Protein AF-J6EU87-F1 (afdb_monomer_lite)

Organism: Trichosporon asahii var. asahii (strain ATCC 90039 / CBS 2479 / JCM 2466 / KCTC 7840 / NBRC 103889/ NCYC 2677 / UAMH 7654) (NCBI:txid1186058)

Radius of gyration: 27.36 Å; chains: 1; bounding box: 52×47×80 Å

Structure (mmCIF, N/CA/C/O backbone):
data_AF-J6EU87-F1
#
_entry.id   AF-J6EU87-F1
#
loop_
_atom_site.group_PDB
_atom_site.id
_atom_site.type_symbol
_atom_site.label_atom_id
_atom_site.label_alt_id
_atom_site.label_comp_id
_atom_site.label_asym_id
_atom_site.label_entity_id
_atom_site.label_seq_id
_atom_site.pdbx_PDB_ins_code
_atom_site.Cartn_x
_atom_site.Cartn_y
_atom_site.Cartn_z
_atom_site.occupancy
_atom_site.B_iso_or_equiv
_atom_site.auth_seq_id
_atom_site.auth_comp_id
_atom_site.auth_asym_id
_atom_site.auth_atom_id
_atom_site.pdbx_PDB_model_num
ATOM 1 N N . MET A 1 1 ? -17.684 4.290 38.049 1.00 44.78 1 MET A N 1
ATOM 2 C CA . MET A 1 1 ? -17.520 5.646 37.471 1.00 44.78 1 MET A CA 1
ATOM 3 C C . MET A 1 1 ? -18.893 6.301 37.295 1.00 44.78 1 MET A C 1
ATOM 5 O O . MET A 1 1 ? -19.308 6.611 36.189 1.00 44.78 1 MET A O 1
ATOM 9 N N . SER A 1 2 ? -19.643 6.481 38.384 1.00 45.78 2 SER A N 1
ATOM 10 C CA . SER A 1 2 ? -21.055 6.889 38.341 1.00 45.78 2 SER A CA 1
ATOM 11 C C . SER A 1 2 ? -21.207 8.359 38.738 1.00 45.78 2 SER A C 1
ATOM 13 O O . SER A 1 2 ? -21.355 8.646 39.923 1.00 45.78 2 SER A O 1
ATOM 15 N N . ASN A 1 3 ? -21.067 9.266 37.759 1.00 56.81 3 ASN A N 1
ATOM 16 C CA . ASN A 1 3 ? -21.670 10.619 37.727 1.00 56.81 3 ASN A CA 1
ATOM 17 C C . ASN A 1 3 ? -21.291 11.439 36.470 1.00 56.81 3 ASN A C 1
ATOM 19 O O . ASN A 1 3 ? -21.337 12.668 36.486 1.00 56.81 3 ASN A O 1
ATOM 23 N N . LEU A 1 4 ? -20.908 10.801 35.359 1.00 62.00 4 LEU A N 1
ATOM 24 C CA . LEU A 1 4 ? -20.838 11.521 34.084 1.00 62.00 4 LEU A CA 1
ATOM 25 C C . LEU A 1 4 ? -22.272 11.715 33.574 1.00 62.00 4 LEU A C 1
ATOM 27 O O . LEU A 1 4 ? -23.031 10.750 33.524 1.00 62.00 4 LEU A O 1
ATOM 31 N N . SER A 1 5 ? -22.657 12.954 33.241 1.00 67.56 5 SER A N 1
ATOM 32 C CA . SER A 1 5 ? -23.979 13.229 32.667 1.00 67.56 5 SER A CA 1
ATOM 33 C C . SER A 1 5 ? -24.154 12.469 31.349 1.00 67.56 5 SER A C 1
ATOM 35 O O . SER A 1 5 ? -23.204 12.347 30.571 1.00 67.56 5 SER A O 1
ATOM 37 N N . ASP A 1 6 ? -25.365 11.978 31.087 1.00 77.38 6 ASP A N 1
ATOM 38 C CA . ASP A 1 6 ? -25.687 11.138 29.922 1.00 77.38 6 ASP A CA 1
ATOM 39 C C . ASP A 1 6 ? -25.305 11.809 28.579 1.00 77.38 6 ASP A C 1
ATOM 41 O O . ASP A 1 6 ? -24.762 11.180 27.668 1.00 77.38 6 ASP A O 1
ATOM 45 N N . ASP A 1 7 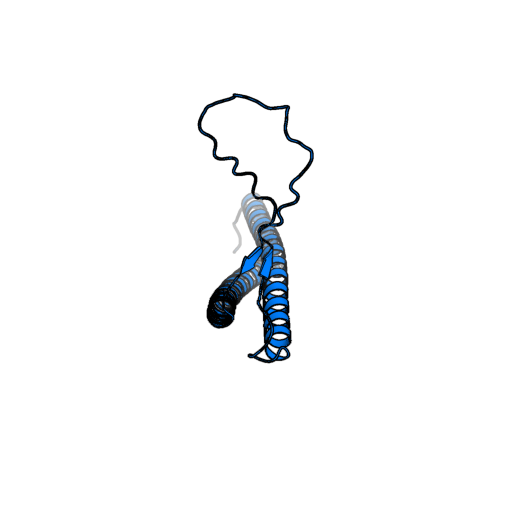? -25.434 13.140 28.501 1.00 79.31 7 ASP A N 1
ATOM 46 C CA . ASP A 1 7 ? -24.970 13.958 27.371 1.00 79.31 7 ASP A CA 1
ATOM 47 C C . ASP A 1 7 ? -23.453 13.900 27.135 1.00 79.31 7 ASP A C 1
ATOM 49 O O . ASP A 1 7 ? -22.988 13.959 25.992 1.00 79.31 7 ASP A O 1
ATOM 53 N N . THR A 1 8 ? -22.657 13.797 28.201 1.00 83.56 8 THR A N 1
ATOM 54 C CA . THR A 1 8 ? -21.194 13.693 28.106 1.00 83.56 8 THR A CA 1
ATOM 55 C C . THR A 1 8 ? -20.796 12.322 27.569 1.00 83.56 8 THR A C 1
ATOM 57 O O . THR A 1 8 ? -19.951 12.234 26.677 1.00 83.56 8 THR A O 1
ATOM 60 N N . LEU A 1 9 ? -21.458 11.258 28.032 1.00 81.62 9 LEU A N 1
ATOM 61 C CA . LEU A 1 9 ? -21.224 9.897 27.550 1.00 81.62 9 LEU A CA 1
ATOM 62 C C . LEU A 1 9 ? -21.549 9.767 26.057 1.00 81.62 9 LEU A C 1
ATOM 64 O O . LEU A 1 9 ? -20.757 9.225 25.284 1.00 81.62 9 LEU A O 1
ATOM 68 N N . ARG A 1 10 ? -22.677 10.339 25.622 1.00 83.19 10 ARG A N 1
ATOM 69 C CA . ARG A 1 10 ? -23.094 10.324 24.216 1.00 83.19 10 ARG A CA 1
ATOM 70 C C . ARG A 1 10 ? -22.094 11.031 23.298 1.00 83.19 10 ARG A C 1
ATOM 72 O O . ARG A 1 10 ? -21.807 10.533 22.208 1.00 83.19 10 ARG A O 1
ATOM 79 N N . LYS A 1 11 ? -21.533 12.161 23.742 1.00 87.94 11 LYS A N 1
ATOM 80 C CA . LYS A 1 11 ? -20.482 12.887 23.008 1.00 87.94 11 LYS A CA 1
ATOM 81 C C . LYS A 1 11 ? -19.192 12.074 22.909 1.00 87.94 11 LYS A C 1
ATOM 83 O O . LYS A 1 11 ? -18.618 12.008 21.826 1.00 87.94 11 LYS A O 1
ATOM 88 N N . ILE A 1 12 ? -18.775 11.417 23.992 1.00 89.19 12 ILE A N 1
ATOM 89 C CA . ILE A 1 12 ? -17.585 10.552 24.003 1.00 89.19 12 ILE A CA 1
ATOM 90 C C . ILE A 1 12 ? -17.772 9.370 23.042 1.00 89.19 12 ILE A C 1
ATOM 92 O O . ILE A 1 12 ? -16.914 9.121 22.199 1.00 89.19 12 ILE A O 1
ATOM 96 N N . LEU A 1 13 ? -18.921 8.691 23.086 1.00 86.44 13 LEU A N 1
ATOM 97 C CA . LEU A 1 13 ? -19.224 7.586 22.171 1.00 86.44 13 LEU A CA 1
ATOM 98 C C . LEU A 1 13 ? -19.214 8.029 20.703 1.00 86.44 13 LEU A C 1
ATOM 100 O O . LEU A 1 13 ? -18.626 7.355 19.858 1.00 86.44 13 LEU A O 1
ATOM 104 N N . GLN A 1 14 ? -19.804 9.186 20.387 1.00 90.56 14 GLN A N 1
ATOM 105 C CA . GLN A 1 14 ? -19.755 9.740 19.030 1.00 90.56 14 GLN A CA 1
ATOM 106 C C . GLN A 1 14 ? -18.330 10.080 18.582 1.00 90.56 14 GLN A C 1
ATOM 108 O O . GLN A 1 14 ? -17.984 9.859 17.418 1.00 90.56 14 GLN A O 1
ATOM 113 N N . GLN A 1 15 ? -17.496 10.598 19.484 1.00 89.62 15 GLN A N 1
ATOM 114 C CA . GLN A 1 15 ? -16.093 10.886 19.195 1.00 89.62 15 GLN A CA 1
ATOM 115 C C . GLN A 1 15 ? -15.309 9.602 18.904 1.00 89.62 15 GLN A C 1
ATOM 117 O O . GLN A 1 15 ? -14.633 9.535 17.876 1.00 89.62 15 GLN A O 1
ATOM 122 N N . ILE A 1 16 ? -15.468 8.561 19.727 1.00 91.69 16 ILE A N 1
ATOM 123 C CA . ILE A 1 16 ? -14.792 7.270 19.532 1.00 91.69 16 ILE A CA 1
ATOM 124 C C . ILE A 1 16 ? -15.269 6.597 18.236 1.00 91.69 16 ILE A C 1
ATOM 126 O O . ILE A 1 16 ? -14.454 6.133 17.440 1.00 91.69 16 ILE A O 1
ATOM 130 N N . GLN A 1 17 ? -16.576 6.617 17.956 1.00 89.12 17 GLN A N 1
ATOM 131 C CA . GLN A 1 17 ? -17.141 6.111 16.700 1.00 89.12 17 GLN A CA 1
ATOM 132 C C . GLN A 1 17 ? -16.534 6.830 15.485 1.00 89.12 17 GLN A C 1
ATOM 134 O O . GLN A 1 17 ? -16.150 6.197 14.500 1.00 89.12 17 GLN A O 1
ATOM 139 N N . THR A 1 18 ? -16.426 8.159 15.553 1.00 92.56 18 THR A N 1
ATOM 140 C CA . THR A 1 18 ? -15.845 8.973 14.477 1.00 92.56 18 THR A CA 1
ATOM 141 C C . THR A 1 18 ? -14.364 8.648 14.283 1.00 92.56 18 THR A C 1
ATOM 143 O O . THR A 1 18 ? -13.911 8.497 13.147 1.00 92.56 18 THR A O 1
ATOM 146 N N . GLN A 1 19 ? -13.615 8.477 15.374 1.00 91.50 19 GLN A N 1
ATOM 147 C CA . GLN A 1 19 ? -12.211 8.075 15.341 1.00 91.50 19 GLN A CA 1
ATOM 148 C C . GLN A 1 19 ? -12.029 6.685 14.714 1.00 91.50 19 GLN A C 1
ATOM 150 O O . GLN A 1 19 ? -11.183 6.528 13.833 1.00 91.50 19 GLN A O 1
ATOM 155 N N . ALA A 1 20 ? -12.864 5.709 15.082 1.00 92.62 20 ALA A N 1
ATOM 156 C CA . ALA A 1 20 ? -12.836 4.362 14.513 1.00 92.62 20 ALA A CA 1
ATOM 157 C C . ALA A 1 20 ? -13.131 4.368 13.001 1.00 92.62 20 ALA A C 1
ATOM 159 O O . ALA A 1 20 ? -12.403 3.757 12.217 1.00 92.62 20 ALA A O 1
ATOM 160 N N . ILE A 1 21 ? -14.153 5.113 12.562 1.00 92.88 21 ILE A N 1
ATOM 161 C CA . ILE A 1 21 ? -14.506 5.236 11.137 1.00 92.88 21 ILE A CA 1
ATOM 162 C C . ILE A 1 21 ? -13.378 5.912 10.347 1.00 92.88 21 ILE A C 1
ATOM 164 O O . ILE A 1 21 ? -13.044 5.475 9.242 1.00 92.88 21 ILE A O 1
ATOM 168 N N . ASN A 1 22 ? -12.778 6.967 10.897 1.00 92.38 22 ASN A N 1
ATOM 169 C CA . ASN A 1 22 ? -11.686 7.680 10.241 1.00 92.38 22 ASN A CA 1
ATOM 170 C C . ASN A 1 22 ? -10.429 6.808 10.117 1.00 92.38 22 ASN A C 1
ATOM 172 O O . ASN A 1 22 ? -9.848 6.754 9.032 1.00 92.38 22 ASN A O 1
ATOM 176 N N . GLY A 1 23 ? -10.057 6.077 11.172 1.00 92.44 23 GLY A N 1
ATOM 177 C CA . GLY A 1 23 ? -8.950 5.117 11.136 1.00 92.44 23 GLY A CA 1
ATOM 178 C C . GLY A 1 23 ? -9.177 4.014 10.098 1.00 92.44 23 GLY A C 1
ATOM 179 O O . GLY A 1 23 ? -8.287 3.724 9.297 1.00 92.44 23 GLY A O 1
ATOM 180 N N . GLN A 1 24 ? -10.401 3.482 10.013 1.00 92.38 24 GLN A N 1
ATOM 181 C CA . GLN A 1 24 ? -10.754 2.450 9.035 1.00 92.38 24 GLN A CA 1
ATOM 182 C C . GLN A 1 24 ? -10.639 2.953 7.588 1.00 92.38 24 GLN A C 1
ATOM 184 O O . GLN A 1 24 ? -10.091 2.264 6.724 1.00 92.38 24 GLN A O 1
ATOM 189 N N . ARG A 1 25 ? -11.119 4.174 7.312 1.00 93.62 25 ARG A N 1
ATOM 190 C CA . ARG A 1 25 ? -10.999 4.810 5.988 1.00 93.62 25 ARG A CA 1
ATOM 191 C C . ARG A 1 25 ? -9.538 5.043 5.607 1.00 93.62 25 ARG A C 1
ATOM 193 O O . ARG A 1 25 ? -9.151 4.759 4.475 1.00 93.62 25 ARG A O 1
ATOM 200 N N . GLN A 1 26 ? -8.724 5.530 6.543 1.00 92.31 26 GLN A N 1
ATOM 201 C CA . GLN A 1 26 ? -7.302 5.794 6.304 1.00 92.31 26 GLN A CA 1
ATOM 202 C C . GLN A 1 26 ? -6.511 4.493 6.089 1.00 92.31 26 GLN A C 1
ATOM 204 O O . GLN A 1 26 ? -5.711 4.425 5.156 1.00 92.31 26 GLN A O 1
ATOM 209 N N . SER A 1 27 ? -6.803 3.427 6.845 1.00 93.25 27 SER A N 1
ATOM 210 C CA . SER A 1 27 ? -6.212 2.097 6.622 1.00 93.25 27 SER A CA 1
ATOM 211 C C . SER A 1 27 ? -6.561 1.545 5.233 1.00 93.25 27 SER A C 1
ATOM 213 O O . SER A 1 27 ? -5.678 1.060 4.526 1.00 93.25 27 SER A O 1
ATOM 215 N N . ALA A 1 28 ? -7.810 1.694 4.774 1.00 93.31 28 ALA A N 1
ATOM 216 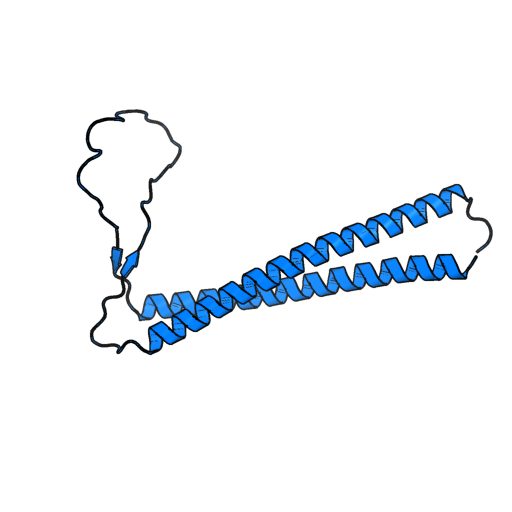C CA . ALA A 1 28 ? -8.218 1.252 3.438 1.00 93.31 28 ALA A CA 1
ATOM 217 C C . ALA A 1 28 ? -7.444 1.962 2.308 1.00 93.31 28 ALA A C 1
ATOM 219 O O . ALA A 1 28 ? -6.987 1.309 1.368 1.00 93.31 28 ALA A O 1
ATOM 220 N N . ILE A 1 29 ? -7.237 3.279 2.423 1.00 94.25 29 ILE A N 1
ATOM 221 C CA . ILE A 1 29 ? -6.460 4.064 1.450 1.00 94.25 29 ILE A CA 1
ATOM 222 C C . ILE A 1 29 ? -4.996 3.613 1.437 1.00 94.25 29 ILE A C 1
ATOM 224 O O . ILE A 1 29 ? -4.435 3.364 0.371 1.00 94.25 29 ILE A O 1
ATOM 228 N N . VAL A 1 30 ? -4.377 3.468 2.612 1.00 95.19 30 VAL A N 1
ATOM 229 C CA . VAL A 1 30 ? -2.969 3.059 2.719 1.00 95.19 30 VAL A CA 1
ATOM 230 C C . VAL A 1 30 ? -2.767 1.634 2.197 1.00 95.19 30 VAL A C 1
ATOM 232 O O . VAL A 1 30 ? -1.805 1.387 1.474 1.00 95.19 30 VAL A O 1
ATOM 235 N N . ARG A 1 31 ? -3.695 0.704 2.464 1.00 93.12 31 ARG A N 1
ATOM 236 C CA . ARG A 1 31 ? -3.653 -0.657 1.897 1.00 93.12 31 ARG A CA 1
ATOM 237 C C . ARG A 1 31 ? -3.706 -0.641 0.370 1.00 93.12 31 ARG A C 1
ATOM 239 O O . ARG A 1 31 ? -2.931 -1.350 -0.268 1.00 93.12 31 ARG A O 1
ATOM 246 N N . ALA A 1 32 ? -4.564 0.192 -0.219 1.00 94.44 32 ALA A N 1
ATOM 247 C CA . ALA A 1 32 ? -4.619 0.352 -1.671 1.00 94.44 32 ALA A CA 1
ATOM 248 C C . ALA A 1 32 ? -3.307 0.931 -2.237 1.00 94.44 32 ALA A C 1
ATOM 250 O O . ALA A 1 32 ? -2.815 0.455 -3.261 1.00 94.44 32 ALA A O 1
ATOM 251 N N . GLN A 1 33 ? -2.699 1.903 -1.549 1.00 93.75 33 GLN A N 1
ATOM 252 C CA . GLN A 1 33 ? -1.397 2.465 -1.931 1.00 93.75 33 GLN A CA 1
ATOM 253 C C . GLN A 1 33 ? -0.267 1.428 -1.858 1.00 93.75 33 GLN A C 1
ATOM 255 O O . GLN A 1 33 ? 0.557 1.373 -2.769 1.00 93.75 33 GLN A O 1
ATOM 260 N N . ILE A 1 34 ? -0.248 0.574 -0.829 1.00 95.50 34 ILE A N 1
ATOM 261 C CA . ILE A 1 34 ? 0.725 -0.525 -0.709 1.00 95.50 34 ILE A CA 1
ATOM 262 C C . ILE A 1 34 ? 0.588 -1.477 -1.895 1.00 95.50 34 ILE A C 1
ATOM 264 O O . ILE A 1 34 ? 1.572 -1.733 -2.580 1.00 95.50 34 ILE A O 1
ATOM 268 N N . GLN A 1 35 ? -0.629 -1.931 -2.205 1.00 94.62 35 GLN A N 1
ATOM 269 C CA . GLN A 1 35 ? -0.857 -2.835 -3.337 1.00 94.62 35 GLN A CA 1
ATOM 270 C C . GLN A 1 35 ? -0.449 -2.212 -4.675 1.00 94.62 35 GLN A C 1
ATOM 272 O O . GLN A 1 35 ? 0.058 -2.907 -5.554 1.00 94.62 35 GLN A O 1
ATOM 277 N N . GLN A 1 36 ? -0.661 -0.907 -4.847 1.00 94.06 36 GLN A N 1
ATOM 278 C CA . GLN A 1 36 ? -0.225 -0.189 -6.041 1.00 94.06 36 GLN A CA 1
ATOM 279 C C . GLN A 1 36 ? 1.307 -0.178 -6.157 1.00 94.06 36 GLN A C 1
ATOM 281 O O . GLN A 1 36 ? 1.852 -0.491 -7.215 1.00 94.06 36 GLN A O 1
ATOM 286 N N . LYS A 1 37 ? 2.007 0.107 -5.056 1.00 94.00 37 LYS A N 1
ATOM 287 C CA . LYS A 1 37 ? 3.474 0.152 -5.016 1.00 94.00 37 LYS A CA 1
ATOM 288 C C . LYS A 1 37 ? 4.119 -1.230 -5.133 1.00 94.00 37 LYS A C 1
ATOM 290 O O . LYS A 1 37 ? 5.131 -1.376 -5.812 1.00 94.00 37 LYS A O 1
ATOM 295 N N . GLU A 1 38 ? 3.509 -2.263 -4.559 1.00 93.06 38 GLU A N 1
ATOM 296 C CA . GLU A 1 38 ? 3.945 -3.656 -4.721 1.00 93.06 38 GLU A CA 1
ATOM 297 C C . GLU A 1 38 ? 3.805 -4.134 -6.172 1.00 93.06 38 GLU A C 1
ATOM 299 O O . GLU A 1 38 ? 4.696 -4.809 -6.695 1.00 93.06 38 GLU A O 1
ATOM 304 N N . LYS A 1 39 ? 2.725 -3.740 -6.860 1.00 94.44 39 LYS A N 1
ATOM 305 C CA . LYS A 1 39 ? 2.561 -4.003 -8.297 1.00 94.44 39 LYS A CA 1
ATOM 306 C C . LYS A 1 39 ? 3.642 -3.303 -9.119 1.00 94.44 39 LYS A C 1
ATOM 308 O O . LYS A 1 39 ? 4.240 -3.943 -9.980 1.00 94.44 39 LYS A O 1
ATOM 313 N N . GLU A 1 40 ? 3.925 -2.030 -8.839 1.00 90.56 40 GLU A N 1
ATOM 314 C CA . GLU A 1 40 ? 4.992 -1.266 -9.507 1.00 90.56 40 GLU A CA 1
ATOM 315 C C . GLU A 1 40 ? 6.366 -1.924 -9.321 1.00 90.56 40 GLU A C 1
ATOM 317 O O . GLU A 1 40 ? 7.104 -2.090 -10.294 1.00 90.56 40 GLU A O 1
ATOM 322 N N . LYS A 1 41 ? 6.679 -2.392 -8.106 1.00 91.50 41 LYS A N 1
ATOM 323 C CA . LYS A 1 41 ? 7.914 -3.136 -7.830 1.00 91.50 41 LYS A CA 1
ATOM 324 C C . LYS A 1 41 ? 7.996 -4.430 -8.645 1.00 91.50 41 LYS A C 1
ATOM 326 O O . LYS A 1 41 ? 9.004 -4.681 -9.297 1.00 91.50 41 LYS A O 1
ATOM 331 N N . LYS A 1 42 ? 6.921 -5.223 -8.678 1.00 92.25 42 LYS A N 1
ATOM 332 C CA . LYS A 1 42 ? 6.884 -6.477 -9.448 1.00 92.25 42 LYS A CA 1
ATOM 333 C C . LYS A 1 42 ? 7.059 -6.240 -10.952 1.00 92.25 42 LYS A C 1
ATOM 335 O O . LYS A 1 42 ? 7.738 -7.013 -11.619 1.00 92.25 42 LYS A O 1
ATOM 340 N N . ILE A 1 43 ? 6.472 -5.171 -11.491 1.00 91.75 43 ILE A N 1
ATOM 341 C CA . ILE A 1 43 ? 6.649 -4.785 -12.900 1.00 91.75 43 ILE A CA 1
ATOM 342 C C . ILE A 1 43 ? 8.112 -4.425 -13.181 1.00 91.75 43 ILE A C 1
ATOM 344 O O . ILE A 1 43 ? 8.659 -4.848 -14.201 1.00 91.75 43 ILE A O 1
ATOM 348 N N . LEU A 1 44 ? 8.767 -3.687 -12.280 1.00 87.94 44 LEU A N 1
ATOM 349 C CA . LEU A 1 44 ? 10.187 -3.354 -12.411 1.00 87.94 44 LEU A CA 1
ATOM 350 C C . LEU A 1 44 ? 11.073 -4.601 -12.356 1.00 87.94 44 LEU A C 1
ATOM 352 O O . LEU A 1 44 ? 11.959 -4.736 -13.196 1.00 87.94 44 LEU A O 1
ATOM 356 N N . GLU A 1 45 ? 10.797 -5.539 -11.449 1.00 88.88 45 GLU A N 1
ATOM 357 C CA . GLU A 1 45 ? 11.517 -6.816 -11.374 1.00 88.88 45 GLU A CA 1
ATOM 358 C C . GLU A 1 45 ? 11.378 -7.631 -12.668 1.00 88.88 45 GLU A C 1
ATOM 360 O O . GLU A 1 45 ? 12.366 -8.162 -13.174 1.00 88.88 45 GLU A O 1
ATOM 365 N N . LEU A 1 46 ? 10.171 -7.710 -13.240 1.00 90.81 46 LEU A N 1
ATOM 366 C CA . LEU A 1 46 ? 9.951 -8.372 -14.529 1.00 90.81 46 LEU A CA 1
ATOM 367 C C . LEU A 1 46 ? 10.706 -7.656 -15.649 1.00 90.81 46 LEU A C 1
ATOM 369 O O . LEU A 1 46 ? 11.393 -8.305 -16.429 1.00 90.81 46 LEU A O 1
ATOM 373 N N . THR A 1 47 ? 10.670 -6.324 -15.671 1.00 86.94 47 THR A N 1
ATOM 374 C CA . THR A 1 47 ? 11.427 -5.524 -16.645 1.00 86.94 47 THR A CA 1
ATOM 375 C C . THR A 1 47 ? 12.927 -5.799 -16.539 1.00 86.94 47 THR A C 1
ATOM 377 O O . THR A 1 47 ? 13.597 -5.930 -17.556 1.00 86.94 47 THR A O 1
ATOM 380 N N . MET A 1 48 ? 13.465 -5.951 -15.326 1.00 85.69 48 MET A N 1
ATOM 381 C CA . MET A 1 48 ? 14.870 -6.313 -15.124 1.00 85.69 48 MET A CA 1
ATOM 382 C C . MET A 1 48 ? 15.194 -7.730 -15.608 1.00 85.69 48 MET A C 1
ATOM 384 O O . MET A 1 48 ? 16.284 -7.946 -16.133 1.00 85.69 48 MET A O 1
ATOM 388 N N . ARG A 1 49 ? 14.265 -8.686 -15.474 1.00 87.75 49 ARG A N 1
ATOM 389 C CA . ARG A 1 49 ? 14.428 -10.045 -16.022 1.00 87.75 49 ARG A CA 1
ATOM 390 C C . ARG A 1 49 ? 14.420 -10.047 -17.548 1.00 87.75 49 ARG A C 1
ATOM 392 O O . ARG A 1 49 ? 15.293 -10.672 -18.140 1.00 87.75 49 ARG A O 1
ATOM 399 N N . GLU A 1 50 ? 13.511 -9.300 -18.171 1.00 86.62 50 GLU A N 1
ATOM 400 C CA . GLU A 1 50 ? 13.492 -9.129 -19.631 1.00 86.62 50 GLU A CA 1
ATOM 401 C C . GLU A 1 50 ? 14.752 -8.409 -20.125 1.00 86.62 50 GLU A C 1
ATOM 403 O O . GLU A 1 50 ? 15.355 -8.785 -21.123 1.00 86.62 50 GLU A O 1
ATOM 408 N N . LEU A 1 51 ? 15.228 -7.406 -19.385 1.00 81.00 51 LEU A N 1
ATOM 409 C CA . LEU A 1 51 ? 16.496 -6.757 -19.698 1.00 81.00 51 LEU A CA 1
ATOM 410 C C . LEU A 1 51 ? 17.693 -7.690 -19.512 1.00 81.00 51 LEU A C 1
ATOM 412 O O . LEU A 1 51 ? 18.719 -7.420 -20.119 1.00 81.00 51 LEU A O 1
ATOM 416 N N . ALA A 1 52 ? 17.616 -8.746 -18.699 1.00 80.88 52 ALA A N 1
ATOM 417 C CA . ALA A 1 52 ? 18.698 -9.717 -18.525 1.00 80.88 52 ALA A CA 1
ATOM 418 C C . ALA A 1 52 ? 18.727 -10.791 -19.627 1.00 80.88 52 ALA A C 1
ATOM 420 O O . ALA A 1 52 ? 19.804 -11.288 -19.946 1.00 80.88 52 ALA A O 1
ATOM 421 N N . SER A 1 53 ? 17.580 -11.128 -20.229 1.00 78.81 53 SER A N 1
ATOM 422 C CA . SER A 1 53 ? 17.495 -12.122 -21.310 1.00 78.81 53 SER A CA 1
ATOM 423 C C . SER A 1 53 ? 18.055 -11.616 -22.648 1.00 78.81 53 SER A C 1
ATOM 425 O O . SER A 1 53 ? 18.427 -12.419 -23.501 1.00 78.81 53 SER A O 1
ATOM 427 N N . VAL A 1 54 ? 18.173 -10.296 -22.833 1.00 77.38 54 VAL A N 1
ATOM 428 C CA . VAL A 1 54 ? 18.766 -9.698 -24.039 1.00 77.38 54 VAL A CA 1
ATOM 429 C C . VAL A 1 54 ? 20.303 -9.758 -23.95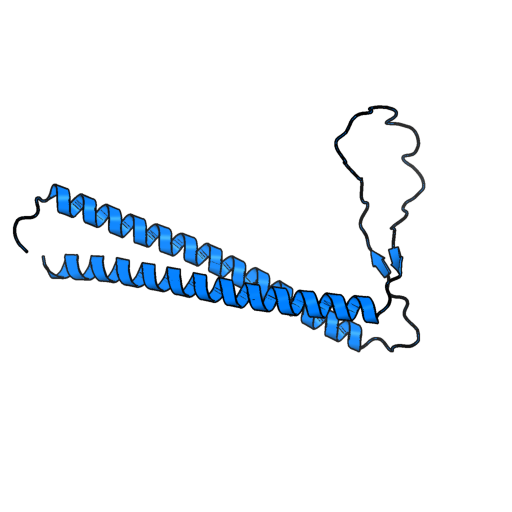8 1.00 77.38 54 VAL A C 1
ATOM 431 O O . VAL A 1 54 ? 20.875 -9.236 -23.001 1.00 77.38 54 VAL A O 1
ATOM 434 N N . PRO A 1 55 ? 21.030 -10.326 -24.935 1.00 73.12 55 PRO A N 1
ATOM 435 C CA . PRO A 1 55 ? 22.497 -10.364 -24.916 1.00 73.12 55 PRO A CA 1
ATOM 436 C C . PRO A 1 55 ? 23.120 -8.958 -25.017 1.00 73.12 55 PRO A C 1
ATOM 438 O O . PRO A 1 55 ? 22.589 -8.068 -25.678 1.00 73.12 55 PRO A O 1
ATOM 441 N N . GLU A 1 56 ? 24.248 -8.727 -24.339 1.00 63.75 56 GLU A N 1
ATOM 442 C CA . GLU A 1 56 ? 24.899 -7.404 -24.193 1.00 63.75 56 GLU A CA 1
ATOM 443 C C . GLU A 1 56 ? 25.594 -6.857 -25.461 1.00 63.75 56 GLU A C 1
ATOM 445 O O . GLU A 1 56 ? 26.255 -5.826 -25.393 1.00 63.75 56 GLU A O 1
ATOM 450 N N . GLY A 1 57 ? 25.409 -7.486 -26.627 1.00 61.28 57 GLY A N 1
ATOM 451 C CA . GLY A 1 57 ? 26.175 -7.178 -27.842 1.00 61.28 57 GLY A CA 1
ATOM 452 C C . GLY A 1 57 ? 25.430 -6.518 -29.008 1.00 61.28 57 GLY A C 1
ATOM 453 O O . GLY A 1 57 ? 26.100 -6.017 -29.903 1.00 61.28 57 GLY A O 1
ATOM 454 N N . GLU A 1 58 ? 24.090 -6.503 -29.041 1.00 53.44 58 GLU A N 1
ATOM 455 C CA . GLU A 1 58 ? 23.381 -6.243 -30.318 1.00 53.44 58 GLU A CA 1
ATOM 456 C C . GLU A 1 58 ? 22.132 -5.341 -30.227 1.00 53.44 58 GLU A C 1
ATOM 458 O O . GLU A 1 58 ? 21.568 -4.942 -31.242 1.00 53.44 58 GLU A O 1
ATOM 463 N N . GLY A 1 59 ? 21.704 -4.950 -29.022 1.00 62.81 59 GLY A N 1
ATOM 464 C CA . GLY A 1 59 ? 20.462 -4.197 -28.827 1.00 62.81 59 GLY A CA 1
ATOM 465 C C . GLY A 1 59 ? 20.685 -2.759 -28.371 1.00 62.81 59 GLY A C 1
ATOM 466 O O . GLY A 1 59 ? 20.960 -2.521 -27.194 1.00 62.81 59 GLY A O 1
ATOM 467 N N . LYS A 1 60 ? 20.493 -1.781 -29.263 1.00 67.31 60 LYS A N 1
ATOM 468 C CA . LYS A 1 60 ? 20.315 -0.380 -28.851 1.00 67.31 60 LYS A CA 1
ATOM 469 C C . LYS A 1 60 ? 18.987 -0.249 -28.105 1.00 67.31 60 LYS A C 1
ATOM 471 O O . LYS A 1 60 ? 17.930 -0.565 -28.649 1.00 67.31 60 LYS A O 1
ATOM 476 N N . LEU A 1 61 ? 19.036 0.198 -26.853 1.00 68.19 61 LEU A N 1
ATOM 477 C CA . LEU A 1 61 ? 17.842 0.409 -26.037 1.00 68.19 61 LEU A CA 1
ATOM 478 C C . LEU A 1 61 ? 17.316 1.822 -26.273 1.00 68.19 61 LEU A C 1
ATOM 480 O O . LEU A 1 61 ? 17.998 2.818 -26.021 1.00 68.19 61 LEU A O 1
ATOM 484 N N . TYR A 1 62 ? 16.075 1.897 -26.737 1.00 71.62 62 TYR A N 1
ATOM 485 C CA . TYR A 1 62 ? 15.398 3.152 -27.012 1.00 71.62 62 TYR A CA 1
ATOM 486 C C . TYR A 1 62 ? 14.299 3.388 -25.989 1.00 71.62 62 TYR A C 1
ATOM 488 O O . TYR A 1 62 ? 13.387 2.577 -25.828 1.00 71.62 62 TYR A O 1
ATOM 496 N N . ARG A 1 63 ? 14.352 4.536 -25.311 1.00 68.62 63 ARG A N 1
ATOM 497 C CA . ARG A 1 63 ? 13.236 4.991 -24.483 1.00 68.62 63 ARG A CA 1
ATOM 498 C C . ARG A 1 63 ? 12.309 5.837 -25.339 1.00 68.62 63 ARG A C 1
ATOM 500 O O . ARG A 1 63 ? 12.717 6.902 -25.802 1.00 68.62 63 ARG A O 1
ATOM 507 N N . GLY A 1 64 ? 11.058 5.405 -25.484 1.00 66.12 64 GLY A N 1
ATOM 508 C CA . GLY A 1 64 ? 10.005 6.275 -25.992 1.00 66.12 64 GLY A CA 1
ATOM 509 C C . GLY A 1 64 ? 9.774 7.406 -24.995 1.00 66.12 64 GLY A C 1
ATOM 510 O O . GLY A 1 64 ? 9.215 7.180 -23.921 1.00 66.12 64 GLY A O 1
ATOM 511 N N . VAL A 1 65 ? 10.231 8.619 -25.313 1.00 60.75 65 VAL A N 1
ATOM 512 C CA . VAL A 1 65 ? 9.676 9.806 -24.666 1.00 60.75 65 VAL A CA 1
ATOM 513 C C . VAL A 1 65 ? 8.428 10.159 -25.466 1.00 60.75 65 VAL A C 1
ATOM 515 O O . VAL A 1 65 ? 8.494 10.319 -26.681 1.00 60.75 65 VAL A O 1
ATOM 518 N N . GLY A 1 66 ? 7.259 10.165 -24.820 1.00 57.69 66 GLY A N 1
ATOM 519 C CA . GLY A 1 66 ? 6.008 10.532 -25.490 1.00 57.69 66 GLY A CA 1
ATOM 520 C C . GLY A 1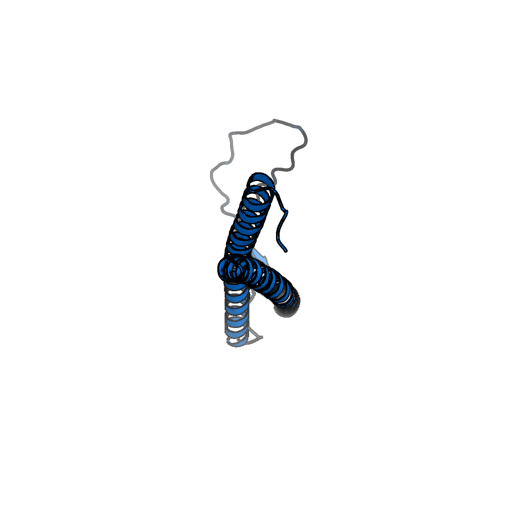 66 ? 6.108 11.913 -26.151 1.00 57.69 66 GLY A C 1
ATOM 521 O O . GLY A 1 66 ? 7.083 12.637 -25.951 1.00 57.69 66 GLY A O 1
ATOM 522 N N . LYS A 1 67 ? 5.096 12.317 -26.927 1.00 58.31 67 LYS A N 1
ATOM 523 C CA . LYS A 1 67 ? 5.040 13.682 -27.472 1.00 58.31 67 LYS A CA 1
ATOM 524 C C . LYS A 1 67 ? 5.008 14.682 -26.310 1.00 58.31 67 LYS A C 1
ATOM 526 O O . LYS A 1 67 ? 3.961 14.900 -25.710 1.00 58.31 67 LYS A O 1
ATOM 531 N N . ILE A 1 68 ? 6.158 15.259 -25.967 1.00 52.09 68 ILE A N 1
ATOM 532 C CA . ILE A 1 68 ? 6.234 16.336 -24.985 1.00 52.09 68 ILE A CA 1
ATOM 533 C C . ILE A 1 68 ? 5.836 17.610 -25.725 1.00 52.09 68 ILE A C 1
ATOM 535 O O . ILE A 1 68 ? 6.653 18.222 -26.409 1.00 52.09 68 ILE A O 1
ATOM 539 N N . LEU A 1 69 ? 4.569 17.998 -25.599 1.00 48.31 69 LEU A N 1
ATOM 540 C CA . LEU A 1 69 ? 4.187 19.392 -25.781 1.00 48.31 69 LEU A CA 1
ATOM 541 C C . LEU A 1 69 ? 4.622 20.114 -24.502 1.00 48.31 69 LEU A C 1
ATOM 543 O O . LEU A 1 69 ? 4.000 19.957 -23.453 1.00 48.31 69 LEU A O 1
ATOM 547 N N . LEU A 1 70 ? 5.747 20.829 -24.562 1.00 39.75 70 LEU A N 1
ATOM 548 C CA . LEU A 1 70 ? 6.193 21.705 -23.479 1.00 39.75 70 LEU A CA 1
ATOM 549 C C . LEU A 1 70 ? 5.194 22.861 -23.345 1.00 39.75 70 LEU A C 1
ATOM 551 O O . LEU A 1 70 ? 5.326 23.891 -23.994 1.00 39.75 70 LEU A O 1
ATOM 555 N N . GLY A 1 71 ? 4.180 22.680 -22.502 1.00 43.44 71 GLY A N 1
ATOM 556 C CA . GLY A 1 71 ? 3.352 23.763 -21.986 1.00 43.44 71 GLY A CA 1
ATOM 557 C C . GLY A 1 71 ? 4.052 24.439 -20.812 1.00 43.44 71 GLY A C 1
ATOM 558 O O . GLY A 1 71 ? 3.649 24.255 -19.667 1.00 43.44 71 GLY A O 1
ATOM 559 N N . THR A 1 72 ? 5.122 25.189 -21.072 1.00 31.55 72 THR A N 1
ATOM 560 C CA . THR A 1 72 ? 5.635 26.159 -20.098 1.00 31.55 72 THR A CA 1
ATOM 561 C C . THR A 1 72 ? 4.818 27.437 -20.240 1.00 31.55 72 THR A C 1
ATOM 563 O O . THR A 1 72 ? 4.923 28.137 -21.245 1.00 31.55 72 THR A O 1
ATOM 566 N N . ALA A 1 73 ? 3.969 27.720 -19.252 1.00 37.78 73 ALA A N 1
ATOM 567 C CA . ALA A 1 73 ? 3.246 28.980 -19.158 1.00 37.78 73 ALA A CA 1
ATOM 568 C C . ALA A 1 73 ? 4.244 30.140 -19.009 1.00 37.78 73 ALA A C 1
ATOM 570 O O . ALA A 1 73 ? 5.014 30.184 -18.051 1.00 37.78 73 ALA A O 1
ATOM 571 N N . GLY A 1 74 ? 4.219 31.060 -19.973 1.00 40.03 74 GLY A N 1
ATOM 572 C CA . GLY A 1 74 ? 5.040 32.267 -19.988 1.00 40.03 74 GLY A CA 1
ATOM 573 C C . GLY A 1 74 ? 5.042 32.944 -21.357 1.00 40.03 74 GLY A C 1
ATOM 574 O O . GLY A 1 74 ? 6.057 32.927 -22.033 1.00 40.03 74 GLY A O 1
ATOM 575 N N . SER A 1 75 ? 3.883 33.487 -21.749 1.00 36.28 75 SER A N 1
ATOM 576 C CA . SER A 1 75 ? 3.658 34.515 -22.782 1.00 36.28 75 SER A CA 1
ATOM 577 C C . SER A 1 75 ? 4.506 34.467 -24.062 1.00 36.28 75 SER A C 1
ATOM 579 O O . SER A 1 75 ? 5.563 35.076 -24.119 1.00 36.28 75 SER A O 1
ATOM 581 N N . VAL A 1 76 ? 3.956 33.885 -25.130 1.00 34.66 76 VAL A N 1
ATOM 582 C CA . VAL A 1 76 ? 3.555 34.619 -26.349 1.00 34.66 76 VAL A CA 1
ATOM 583 C C . VAL A 1 76 ? 2.676 33.705 -27.201 1.00 34.66 76 VAL A C 1
ATOM 585 O O . VAL A 1 76 ? 3.076 32.623 -27.618 1.00 34.66 76 VAL A O 1
ATOM 588 N N . ALA A 1 77 ? 1.446 34.153 -27.427 1.00 44.00 77 ALA A N 1
ATOM 589 C CA . ALA A 1 77 ? 0.570 33.636 -28.457 1.00 44.00 77 ALA A CA 1
ATOM 590 C C . ALA A 1 77 ? 1.074 34.152 -29.807 1.00 44.00 77 ALA A C 1
ATOM 592 O O . ALA A 1 77 ? 0.915 35.336 -30.070 1.00 44.00 77 ALA A O 1
ATOM 593 N N . PHE A 1 78 ? 1.669 33.294 -30.634 1.00 29.59 78 PHE A N 1
ATOM 594 C CA . PHE A 1 78 ? 1.757 33.497 -32.080 1.00 29.59 78 PHE A CA 1
ATOM 595 C C . PHE A 1 78 ? 1.806 32.126 -32.772 1.00 29.59 78 PHE A C 1
ATOM 597 O O . PHE A 1 78 ? 2.635 31.279 -32.448 1.00 29.59 78 PHE A O 1
ATOM 604 N N . ASP A 1 79 ? 0.855 31.935 -33.685 1.00 32.28 79 ASP A N 1
ATOM 605 C CA . ASP A 1 79 ? 0.793 30.910 -34.731 1.00 32.28 79 ASP A CA 1
ATOM 606 C C . ASP A 1 79 ? 0.521 29.453 -34.335 1.00 32.28 79 ASP A C 1
ATOM 608 O O . ASP A 1 79 ? 1.315 28.525 -34.489 1.00 32.28 79 ASP A O 1
ATOM 612 N N . CYS A 1 80 ? -0.740 29.245 -33.957 1.00 36.34 80 CYS A N 1
ATOM 613 C CA . CYS A 1 80 ? -1.473 28.038 -34.311 1.00 36.34 80 CYS A CA 1
ATOM 614 C C . CYS A 1 80 ? -1.836 28.107 -35.814 1.00 36.34 80 CYS A C 1
ATOM 616 O O . CYS A 1 80 ? -2.318 29.148 -36.252 1.00 36.34 80 CYS A O 1
ATOM 618 N N . CYS A 1 81 ? -1.670 26.994 -36.548 1.00 33.50 81 CYS A N 1
ATOM 619 C CA . CYS A 1 81 ? -2.213 26.701 -37.896 1.00 33.50 81 CYS A CA 1
ATOM 620 C C . CYS A 1 81 ? -1.286 26.790 -39.134 1.00 33.50 81 CYS A C 1
ATOM 622 O O . CYS A 1 81 ? -1.689 27.432 -40.094 1.00 33.50 81 CYS A O 1
ATOM 624 N N . PHE A 1 82 ? -0.149 26.067 -39.231 1.00 30.06 82 PHE A N 1
ATOM 625 C CA . PHE A 1 82 ? 0.319 25.599 -40.569 1.00 30.06 82 PHE A CA 1
ATOM 626 C C . PHE A 1 82 ? 1.385 24.476 -40.636 1.00 30.06 82 PHE A C 1
ATOM 628 O O . PHE A 1 82 ? 2.198 24.465 -41.553 1.00 30.06 82 PHE A O 1
ATOM 635 N N . SER A 1 83 ? 1.462 23.503 -39.720 1.00 35.38 83 SER A N 1
ATOM 636 C CA . SER A 1 83 ? 2.385 22.349 -39.915 1.00 35.38 83 SER A CA 1
ATOM 637 C C . SER A 1 83 ? 1.925 21.074 -39.205 1.00 35.38 83 SER A C 1
ATOM 639 O O . SER A 1 83 ? 2.701 20.382 -38.557 1.00 35.38 83 SER A O 1
ATOM 641 N N . LEU A 1 84 ? 0.629 20.767 -39.278 1.00 41.38 84 LEU A N 1
ATOM 642 C CA . LEU A 1 84 ? 0.038 19.599 -38.611 1.00 41.38 84 LEU A CA 1
ATOM 643 C C . LEU A 1 84 ? 0.114 18.297 -39.434 1.00 41.38 84 LEU A C 1
ATOM 645 O O . LEU A 1 84 ? -0.561 17.326 -39.109 1.00 41.38 84 LEU A O 1
ATOM 649 N N . ILE A 1 85 ? 0.946 18.231 -40.476 1.00 39.06 85 ILE A N 1
ATOM 650 C CA . ILE A 1 85 ? 1.129 17.019 -41.284 1.00 39.06 85 ILE A CA 1
ATOM 651 C C . ILE A 1 85 ? 2.626 16.892 -41.606 1.00 39.06 85 ILE A C 1
ATOM 653 O O . ILE A 1 85 ? 3.191 17.807 -42.184 1.00 39.06 85 ILE A O 1
ATOM 657 N N . LEU A 1 86 ? 3.238 15.759 -41.236 1.00 37.84 86 LEU A N 1
ATOM 658 C CA . LEU A 1 86 ? 4.669 15.393 -41.338 1.00 37.84 86 LEU A CA 1
ATOM 659 C C . LEU A 1 86 ? 5.608 15.866 -40.212 1.00 37.84 86 LEU A C 1
ATOM 661 O O . LEU A 1 86 ? 6.453 16.727 -40.403 1.00 37.84 86 LEU A O 1
ATOM 665 N N . ALA A 1 87 ? 5.526 15.202 -39.060 1.00 39.44 87 ALA A N 1
ATOM 666 C CA . ALA A 1 87 ? 6.673 14.511 -38.453 1.00 39.44 87 ALA A CA 1
ATOM 667 C C . ALA A 1 87 ? 6.193 13.857 -37.156 1.00 39.44 87 ALA A C 1
ATOM 669 O O . ALA A 1 87 ? 6.164 14.446 -36.075 1.00 39.44 87 ALA A O 1
ATOM 670 N N . ALA A 1 88 ? 5.766 12.604 -37.277 1.00 40.47 88 ALA A N 1
ATOM 671 C CA . ALA A 1 88 ? 5.685 11.692 -36.153 1.00 40.47 88 ALA A CA 1
ATOM 672 C C . ALA A 1 88 ? 7.111 11.323 -35.710 1.00 40.47 88 ALA A C 1
ATOM 674 O O . ALA A 1 88 ? 7.507 10.169 -35.797 1.00 40.47 88 ALA A O 1
ATOM 675 N N . ASP A 1 89 ? 7.881 12.297 -35.229 1.00 43.97 89 ASP A N 1
ATOM 676 C CA . ASP A 1 89 ? 9.129 12.011 -34.540 1.00 43.97 89 ASP A CA 1
ATOM 677 C C . ASP A 1 89 ? 8.765 11.556 -33.129 1.00 43.97 89 ASP A C 1
ATOM 679 O O . ASP A 1 89 ? 8.673 12.340 -32.179 1.00 43.97 89 ASP A O 1
ATOM 683 N N . LEU A 1 90 ? 8.518 10.249 -32.991 1.00 49.22 90 LEU A N 1
ATOM 684 C CA . LEU A 1 90 ? 8.777 9.574 -31.729 1.00 49.22 90 LEU A CA 1
ATOM 685 C C . LEU A 1 90 ? 10.240 9.878 -31.390 1.00 49.22 90 LEU A C 1
ATOM 687 O O . LEU A 1 90 ? 11.152 9.253 -31.927 1.00 49.22 90 LEU A O 1
ATOM 691 N N . ARG A 1 91 ? 10.480 10.866 -30.521 1.00 51.03 91 ARG A N 1
ATOM 692 C CA . ARG A 1 91 ? 11.804 11.079 -29.938 1.00 51.03 91 ARG A CA 1
ATOM 693 C C . ARG A 1 91 ? 12.129 9.827 -29.127 1.00 51.03 91 ARG A C 1
ATOM 695 O O . ARG A 1 91 ? 11.675 9.652 -28.001 1.00 51.03 91 ARG A O 1
ATOM 702 N N . PHE A 1 92 ? 12.889 8.926 -29.724 1.00 56.53 92 PHE A N 1
ATOM 703 C CA . PHE A 1 92 ? 13.511 7.811 -29.040 1.00 56.53 92 PHE A CA 1
ATOM 704 C C . PHE A 1 92 ? 14.902 8.258 -28.608 1.00 56.53 92 PHE A C 1
ATOM 706 O O . PHE A 1 92 ? 15.746 8.575 -29.441 1.00 56.53 92 PHE A O 1
ATOM 713 N N . ILE A 1 93 ? 15.135 8.324 -27.299 1.00 66.75 93 ILE A N 1
ATOM 714 C CA . ILE A 1 93 ? 16.465 8.628 -26.764 1.00 66.75 93 ILE A CA 1
ATOM 715 C C . ILE A 1 93 ? 17.193 7.296 -26.588 1.00 66.75 93 ILE A C 1
ATOM 717 O O . ILE A 1 93 ? 16.715 6.436 -25.841 1.00 66.75 93 ILE A O 1
ATOM 721 N N . GLU A 1 94 ? 18.324 7.131 -27.276 1.00 69.62 94 GLU A N 1
ATOM 722 C CA . GLU A 1 94 ? 19.244 6.010 -27.063 1.00 69.62 94 GLU A CA 1
ATOM 723 C C . GLU A 1 94 ? 19.812 6.122 -25.643 1.00 69.62 94 GLU A C 1
ATOM 725 O O . GLU A 1 94 ? 20.368 7.151 -25.253 1.00 69.62 94 GLU A O 1
ATOM 730 N N . GLN A 1 95 ? 19.612 5.087 -24.831 1.00 68.69 95 GLN A N 1
ATOM 731 C CA . GLN A 1 95 ? 20.145 5.030 -23.475 1.00 68.69 95 GLN A CA 1
ATOM 732 C C . GLN A 1 95 ? 21.053 3.818 -23.332 1.00 68.69 95 GLN A C 1
ATOM 734 O O . GLN A 1 95 ? 20.716 2.714 -23.754 1.00 68.69 95 GLN A O 1
ATOM 739 N N . SER A 1 96 ? 22.209 4.017 -22.698 1.00 72.19 96 SER A N 1
ATOM 740 C CA . SER A 1 96 ? 23.118 2.918 -22.396 1.00 72.19 96 SER A CA 1
ATOM 741 C C . SER A 1 96 ? 22.516 1.991 -21.337 1.00 72.19 96 SER A C 1
ATOM 743 O O . SER A 1 96 ? 21.883 2.430 -20.371 1.00 72.19 96 SER A O 1
ATOM 745 N N . ARG A 1 97 ? 22.741 0.685 -21.502 1.00 7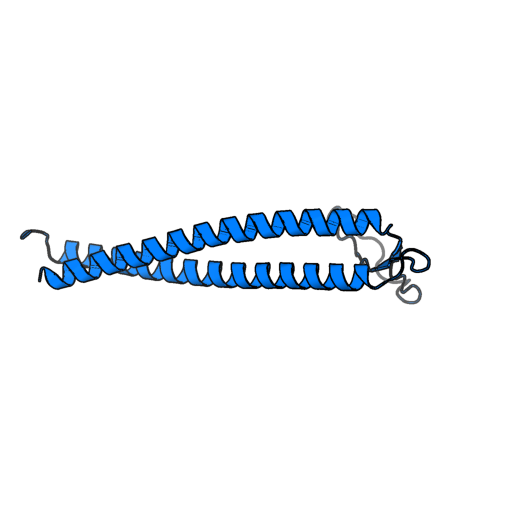4.25 97 ARG A N 1
ATOM 746 C CA . ARG A 1 97 ? 22.203 -0.368 -20.626 1.00 74.25 97 ARG A CA 1
ATOM 747 C C . ARG A 1 97 ? 22.629 -0.209 -19.164 1.00 74.25 97 ARG A C 1
ATOM 749 O O . ARG A 1 97 ? 21.834 -0.443 -18.257 1.00 74.25 97 ARG A O 1
ATOM 756 N N . SER A 1 98 ? 23.846 0.280 -18.930 1.00 79.19 98 SER A N 1
ATOM 757 C CA . SER A 1 98 ? 24.352 0.602 -17.591 1.00 79.19 98 SER A CA 1
ATOM 758 C C . SER A 1 98 ? 23.543 1.712 -16.910 1.00 79.19 98 SER A C 1
ATOM 760 O O . SER A 1 98 ? 23.182 1.586 -15.740 1.00 79.19 98 SER A O 1
ATOM 762 N N . SER A 1 99 ? 23.186 2.763 -17.652 1.00 79.00 99 SER A N 1
ATOM 763 C CA . SER A 1 99 ? 22.388 3.883 -17.140 1.00 79.00 99 SER A CA 1
ATOM 764 C C . SER A 1 99 ? 20.950 3.470 -16.821 1.00 79.00 99 SER A C 1
ATOM 766 O O . SER A 1 99 ? 20.363 3.953 -15.853 1.00 79.00 99 SER A O 1
ATOM 768 N N . ILE A 1 100 ? 20.382 2.555 -17.611 1.00 81.25 100 ILE A N 1
ATOM 769 C CA . ILE A 1 100 ? 19.050 1.981 -17.382 1.00 81.25 100 ILE A CA 1
ATOM 770 C C . ILE A 1 100 ? 19.062 1.122 -16.112 1.00 81.25 100 ILE A C 1
ATOM 772 O O . ILE A 1 100 ? 18.270 1.365 -15.203 1.00 81.25 100 ILE A O 1
ATOM 776 N N . ASN A 1 101 ? 20.013 0.193 -15.989 1.00 83.44 101 ASN A N 1
ATOM 777 C CA . ASN A 1 101 ? 20.125 -0.678 -14.816 1.00 83.44 101 ASN A CA 1
ATOM 778 C C . ASN A 1 101 ? 20.365 0.109 -13.520 1.00 83.44 101 ASN A C 1
ATOM 780 O O . ASN A 1 101 ? 19.784 -0.224 -12.489 1.00 83.44 101 ASN A O 1
ATOM 784 N N . GLY A 1 102 ? 21.177 1.171 -13.562 1.00 85.94 102 GLY A N 1
ATOM 785 C CA . GLY A 1 102 ? 21.378 2.059 -12.414 1.00 85.94 102 GLY A CA 1
ATOM 786 C C . GLY A 1 102 ? 20.080 2.734 -11.959 1.00 85.94 102 GLY A C 1
ATOM 787 O O . GLY A 1 102 ? 19.766 2.725 -10.771 1.00 85.94 102 GLY A O 1
ATOM 788 N N . ARG A 1 103 ? 19.281 3.243 -12.907 1.00 84.69 103 ARG A N 1
ATOM 789 C CA . ARG A 1 103 ? 17.980 3.871 -12.623 1.00 84.69 103 ARG A CA 1
ATOM 790 C C . ARG A 1 103 ? 16.954 2.881 -12.084 1.00 84.69 103 ARG A C 1
ATOM 792 O O . ARG A 1 103 ? 16.268 3.200 -11.116 1.00 84.69 103 ARG A O 1
ATOM 799 N N . HIS A 1 104 ? 16.854 1.691 -12.678 1.00 87.69 104 HIS A N 1
ATOM 800 C CA . HIS A 1 104 ? 15.949 0.648 -12.186 1.00 87.69 104 HIS A CA 1
ATOM 801 C C . HIS A 1 104 ? 16.302 0.234 -10.755 1.00 87.69 104 HIS A C 1
ATOM 803 O O . HIS A 1 104 ? 15.400 0.148 -9.929 1.00 87.69 104 HIS A O 1
ATOM 809 N N . LYS A 1 105 ? 17.595 0.109 -10.425 1.00 89.31 105 LYS A N 1
ATOM 810 C CA . LYS A 1 105 ? 18.050 -0.163 -9.052 1.00 89.31 105 LYS A CA 1
ATOM 811 C C . LYS A 1 105 ? 17.713 0.969 -8.081 1.00 89.31 105 LYS A C 1
ATOM 813 O O . LYS A 1 105 ? 17.199 0.703 -7.002 1.00 89.31 105 LYS A O 1
ATOM 818 N N . SER A 1 106 ? 17.947 2.232 -8.451 1.00 90.56 106 SER A N 1
ATOM 819 C CA . SER A 1 106 ? 17.576 3.361 -7.581 1.00 90.56 106 SER A CA 1
ATOM 820 C C . SER A 1 106 ? 16.064 3.445 -7.352 1.00 90.56 106 SER A C 1
ATOM 822 O O . SER A 1 106 ? 15.621 3.716 -6.237 1.00 90.56 106 SER A O 1
ATOM 824 N N . LEU A 1 107 ? 15.273 3.174 -8.396 1.00 89.25 107 LEU A N 1
ATOM 825 C CA . LEU A 1 107 ? 13.815 3.144 -8.306 1.00 89.25 107 LEU A CA 1
ATOM 826 C C . LEU A 1 107 ? 13.346 1.998 -7.403 1.00 89.25 107 LEU A C 1
ATOM 828 O O . LEU A 1 107 ? 12.481 2.216 -6.560 1.00 89.25 107 LEU A O 1
ATOM 832 N N . GLU A 1 108 ? 13.949 0.814 -7.516 1.00 90.56 108 GLU A N 1
ATOM 833 C CA . GLU A 1 108 ? 13.640 -0.335 -6.662 1.00 90.56 108 GLU A CA 1
ATOM 834 C C . GLU A 1 108 ? 13.894 -0.039 -5.177 1.00 90.56 108 GLU A C 1
ATOM 836 O O . GLU A 1 108 ? 13.020 -0.303 -4.349 1.00 90.56 108 GLU A O 1
ATOM 841 N N . THR A 1 109 ? 15.034 0.577 -4.841 1.00 92.56 109 THR A N 1
ATOM 842 C CA . THR A 1 109 ? 15.335 0.987 -3.460 1.00 92.56 109 THR A CA 1
ATOM 843 C C . THR A 1 109 ? 14.313 2.001 -2.947 1.00 92.56 109 THR A C 1
ATOM 845 O O . THR A 1 109 ? 13.746 1.796 -1.875 1.00 92.56 109 THR A O 1
ATOM 848 N N . SER A 1 110 ? 14.003 3.042 -3.733 1.00 91.94 110 SER A N 1
ATOM 849 C CA . SER A 1 110 ? 13.028 4.070 -3.328 1.00 91.94 110 SER A CA 1
ATOM 850 C C . SER A 1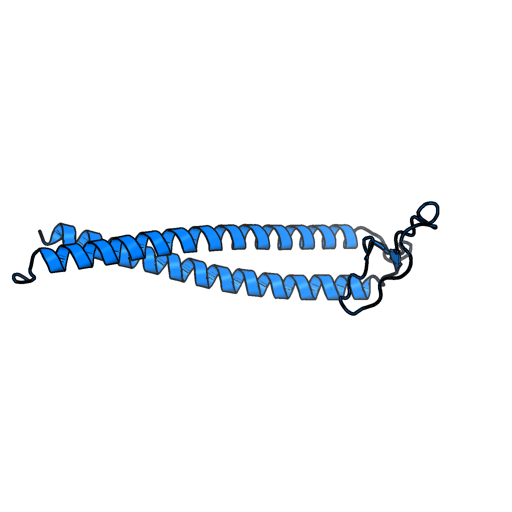 110 ? 11.625 3.497 -3.094 1.00 91.94 110 SER A C 1
ATOM 852 O O . SER A 1 110 ? 10.987 3.793 -2.086 1.00 91.94 110 SER A O 1
ATOM 854 N N . LEU A 1 111 ? 11.167 2.587 -3.961 1.00 93.44 111 LEU A N 1
ATOM 855 C CA . LEU A 1 111 ? 9.878 1.918 -3.793 1.00 93.44 111 LEU A CA 1
ATOM 856 C C . LEU A 1 111 ? 9.880 0.969 -2.588 1.00 93.44 111 LEU A C 1
ATOM 858 O O . LEU A 1 111 ? 8.859 0.835 -1.917 1.00 93.44 111 LEU A O 1
ATOM 862 N N . GLY A 1 112 ? 11.008 0.320 -2.285 1.00 92.75 112 GLY A N 1
ATOM 863 C CA . GLY A 1 112 ? 11.158 -0.525 -1.098 1.00 92.75 112 GLY A CA 1
ATOM 864 C C . GLY A 1 112 ? 11.062 0.260 0.215 1.00 92.75 112 GLY A C 1
ATOM 865 O O . GLY A 1 112 ? 10.389 -0.178 1.157 1.00 92.75 112 GLY A O 1
ATOM 866 N N . GLU A 1 113 ? 11.687 1.435 0.271 1.00 94.69 113 GLU A N 1
ATOM 867 C CA . GLU A 1 113 ? 11.582 2.364 1.403 1.00 94.69 113 GLU A CA 1
ATOM 868 C C . GLU A 1 113 ? 10.149 2.890 1.566 1.00 94.69 113 GLU A C 1
ATOM 870 O O . GLU A 1 113 ? 9.597 2.851 2.672 1.00 94.69 113 GLU A O 1
ATOM 875 N N . ASP A 1 114 ? 9.503 3.283 0.463 1.00 93.88 114 ASP A N 1
ATOM 876 C CA . ASP A 1 114 ? 8.114 3.745 0.454 1.00 93.88 114 ASP A CA 1
ATOM 877 C C . ASP A 1 114 ? 7.151 2.667 0.963 1.00 93.88 114 ASP A C 1
ATOM 879 O O . ASP A 1 114 ? 6.341 2.946 1.850 1.00 93.88 114 ASP A O 1
ATOM 883 N N . ILE A 1 115 ? 7.269 1.423 0.480 1.00 94.94 115 ILE A N 1
ATOM 884 C CA . ILE A 1 115 ? 6.467 0.284 0.958 1.00 94.94 115 ILE A CA 1
ATOM 885 C C . ILE A 1 115 ? 6.669 0.092 2.464 1.00 94.94 115 ILE A C 1
ATOM 887 O O . ILE A 1 115 ? 5.694 -0.021 3.208 1.00 94.94 115 ILE A O 1
ATOM 891 N N . SER A 1 116 ? 7.916 0.131 2.939 1.00 93.75 116 SER A N 1
ATOM 892 C CA . SER A 1 116 ? 8.232 -0.009 4.367 1.00 93.75 116 SER A CA 1
ATOM 893 C C . SER A 1 116 ? 7.619 1.119 5.208 1.00 93.75 116 SER A C 1
ATOM 895 O O . SER A 1 116 ? 7.142 0.890 6.323 1.00 93.75 116 SER A O 1
ATOM 897 N N . SER A 1 117 ? 7.602 2.347 4.686 1.00 94.12 117 SER A N 1
ATOM 898 C CA . SER A 1 117 ? 6.988 3.500 5.351 1.00 94.12 117 SER A CA 1
ATOM 899 C C . SER A 1 117 ? 5.456 3.394 5.397 1.00 94.12 117 SER A C 1
ATOM 901 O O . SER A 1 117 ? 4.846 3.646 6.440 1.00 94.12 117 SER A O 1
ATOM 903 N N . LEU A 1 118 ? 4.829 2.954 4.302 1.00 94.56 118 LEU A N 1
ATOM 904 C CA . LEU A 1 118 ? 3.384 2.766 4.198 1.00 94.56 118 LEU A CA 1
ATOM 905 C C . LEU A 1 118 ? 2.908 1.606 5.075 1.00 94.56 118 LEU A C 1
ATOM 907 O O . LEU A 1 118 ? 1.885 1.735 5.740 1.00 94.56 118 LEU A O 1
ATOM 911 N N . GLN A 1 119 ? 3.677 0.521 5.180 1.00 94.19 119 GLN A N 1
ATOM 912 C CA . GLN A 1 119 ? 3.380 -0.590 6.090 1.00 94.19 119 GLN A CA 1
ATOM 913 C C . GLN A 1 119 ? 3.399 -0.157 7.563 1.00 94.19 119 GLN A C 1
ATOM 915 O O . GLN A 1 119 ? 2.560 -0.594 8.353 1.00 94.19 119 GLN A O 1
ATOM 920 N N . LYS A 1 120 ? 4.322 0.733 7.953 1.00 95.69 120 LYS A N 1
ATOM 921 C CA . LYS A 1 120 ? 4.326 1.320 9.305 1.00 95.69 120 LYS A CA 1
ATOM 922 C C . LYS A 1 120 ? 3.076 2.170 9.542 1.00 95.69 120 LYS A C 1
ATOM 924 O O . LYS A 1 120 ? 2.443 2.027 10.585 1.00 95.69 120 LYS A O 1
ATOM 929 N N . LYS A 1 121 ? 2.691 3.002 8.565 1.00 94.62 121 LYS A N 1
ATOM 930 C CA . LYS A 1 121 ? 1.455 3.803 8.622 1.00 94.62 121 LYS A CA 1
ATOM 931 C C . LYS A 1 121 ? 0.211 2.918 8.712 1.00 94.62 121 LYS A C 1
ATOM 933 O O . LYS A 1 121 ? -0.664 3.193 9.522 1.00 94.62 121 LYS A O 1
ATOM 938 N N . GLN A 1 122 ? 0.158 1.825 7.953 1.00 94.25 122 GLN A N 1
ATOM 939 C CA . GLN A 1 122 ? -0.932 0.854 8.026 1.00 94.25 122 GLN A CA 1
ATOM 940 C C . GLN A 1 122 ? -1.056 0.270 9.438 1.00 94.25 122 GLN A C 1
ATOM 942 O O . GLN A 1 122 ? -2.133 0.319 10.023 1.00 94.25 122 GLN A O 1
ATOM 947 N N . LYS A 1 123 ? 0.050 -0.218 10.017 1.00 94.56 123 LYS A N 1
ATOM 948 C CA . LYS A 1 123 ? 0.057 -0.777 11.380 1.00 94.56 123 LYS A CA 1
ATOM 949 C C . LYS A 1 123 ? -0.358 0.247 12.437 1.00 94.56 123 LYS A C 1
ATOM 951 O O . LYS A 1 123 ? -0.998 -0.124 13.412 1.00 94.56 123 LYS A O 1
ATOM 956 N N . TYR A 1 124 ? 0.009 1.515 12.258 1.00 94.31 124 TYR A N 1
ATOM 957 C CA . TYR A 1 124 ? -0.423 2.596 13.142 1.00 94.31 124 TYR A CA 1
ATOM 958 C C . TYR A 1 124 ? -1.946 2.781 13.107 1.00 94.31 124 TYR A C 1
ATOM 960 O O . TYR A 1 124 ? -2.581 2.780 14.159 1.00 94.31 124 TYR A O 1
ATOM 968 N N . TYR A 1 125 ? -2.539 2.869 11.912 1.00 93.44 125 TYR A N 1
ATOM 969 C CA . TYR A 1 125 ? -3.989 3.016 11.773 1.00 93.44 125 TYR A CA 1
ATOM 970 C C . TYR A 1 125 ? -4.761 1.777 12.230 1.00 93.44 125 TYR A C 1
ATOM 972 O O . TYR A 1 125 ? -5.807 1.922 12.854 1.00 93.44 125 TYR A O 1
ATOM 980 N N . ASP A 1 126 ? -4.241 0.572 11.980 1.00 91.56 126 ASP A N 1
ATOM 981 C CA . ASP A 1 126 ? -4.868 -0.668 12.447 1.00 91.56 126 ASP A CA 1
ATOM 982 C C . ASP A 1 126 ? -4.899 -0.722 13.993 1.00 91.56 126 ASP A C 1
ATOM 984 O O . ASP A 1 126 ? -5.948 -1.003 14.571 1.00 91.56 126 ASP A O 1
ATOM 988 N N . ARG A 1 127 ? -3.808 -0.330 14.676 1.00 94.06 127 ARG A N 1
ATOM 989 C CA . ARG A 1 127 ? -3.786 -0.202 16.149 1.00 94.06 127 ARG A CA 1
ATOM 990 C C . ARG A 1 127 ? -4.760 0.857 16.661 1.00 94.06 127 ARG A C 1
ATOM 992 O O . ARG A 1 127 ? -5.490 0.600 17.608 1.00 94.06 127 ARG A O 1
ATOM 999 N N . GLN A 1 128 ? -4.818 2.018 16.009 1.00 91.06 128 GLN A N 1
ATOM 1000 C CA . GLN A 1 128 ? -5.746 3.089 16.382 1.00 91.06 128 GLN A CA 1
ATOM 1001 C C . GLN A 1 128 ? -7.216 2.636 16.296 1.00 91.06 128 GLN A C 1
ATOM 1003 O O . GLN A 1 128 ? -8.040 3.039 17.118 1.00 91.06 128 GLN A O 1
ATOM 1008 N N . VAL A 1 129 ? -7.553 1.794 15.312 1.00 93.25 129 VAL A N 1
ATOM 1009 C CA . VAL A 1 129 ? -8.892 1.201 15.176 1.00 93.25 129 VAL A CA 1
ATOM 1010 C C . VAL A 1 129 ? -9.156 0.165 16.271 1.00 93.25 129 VAL A C 1
ATOM 1012 O O . VAL A 1 129 ? -10.249 0.150 16.836 1.00 93.25 129 VAL A O 1
ATOM 1015 N N . GLU A 1 130 ? -8.184 -0.688 16.595 1.00 92.69 130 GLU A N 1
ATOM 1016 C CA . GLU A 1 130 ? -8.310 -1.669 17.683 1.00 92.69 130 GLU A CA 1
ATOM 1017 C C . GLU A 1 130 ? -8.496 -0.997 19.049 1.00 92.69 130 GLU A C 1
ATOM 1019 O O . GLU A 1 130 ? -9.384 -1.396 19.799 1.00 92.69 130 GLU A O 1
ATOM 1024 N N . GLU A 1 131 ? -7.734 0.058 19.340 1.00 92.31 131 GLU A N 1
ATOM 1025 C CA . GLU A 1 131 ? -7.850 0.844 20.573 1.00 92.31 131 GLU A CA 1
ATOM 1026 C C . GLU A 1 131 ? -9.226 1.515 20.691 1.00 92.31 131 GLU A C 1
ATOM 1028 O O . GLU A 1 131 ? -9.893 1.372 21.716 1.00 92.31 131 GLU A O 1
ATOM 1033 N N . ALA A 1 132 ? -9.699 2.178 19.628 1.00 90.56 132 ALA A N 1
ATOM 1034 C CA . ALA A 1 132 ? -11.027 2.795 19.612 1.00 90.56 132 ALA A CA 1
ATOM 1035 C C . ALA A 1 132 ? -12.147 1.751 19.787 1.00 90.56 132 ALA A C 1
ATOM 1037 O O . ALA A 1 132 ? -13.108 1.974 20.522 1.00 90.56 132 ALA A O 1
ATOM 1038 N N . ASN A 1 133 ? -12.016 0.576 19.165 1.00 90.06 133 ASN A N 1
ATOM 1039 C CA . ASN A 1 133 ? -12.978 -0.516 19.328 1.00 90.06 133 ASN A CA 1
ATOM 1040 C C . ASN A 1 133 ? -12.928 -1.152 20.726 1.00 90.06 133 ASN A C 1
ATOM 1042 O O . ASN A 1 133 ? -13.966 -1.580 21.230 1.00 90.06 133 ASN A O 1
ATOM 1046 N N . GLY A 1 134 ? -11.749 -1.225 21.350 1.00 91.75 134 GLY A N 1
ATOM 1047 C CA . GLY A 1 134 ? -11.584 -1.658 22.738 1.00 91.75 134 GLY A CA 1
ATOM 1048 C C . GLY A 1 134 ? -12.325 -0.730 23.695 1.00 91.75 134 GLY A C 1
ATOM 1049 O O . GLY A 1 134 ? -13.184 -1.188 24.442 1.00 91.75 134 GLY A O 1
ATOM 1050 N N . GLN A 1 135 ? -12.111 0.582 23.553 1.00 88.31 135 GLN A N 1
ATOM 1051 C CA . GLN A 1 135 ? -12.811 1.604 24.338 1.00 88.31 135 GLN A CA 1
ATOM 1052 C C . GLN A 1 135 ? -14.339 1.495 24.213 1.00 88.31 135 GLN A C 1
ATOM 1054 O O . GLN A 1 135 ? -15.042 1.565 25.218 1.00 88.31 135 GLN A O 1
ATOM 1059 N N . LEU A 1 136 ? -14.872 1.264 23.004 1.00 86.44 136 LEU A N 1
ATOM 1060 C CA . LEU A 1 136 ? -16.315 1.046 22.812 1.00 86.44 136 LEU A CA 1
ATOM 1061 C C . LEU A 1 136 ? -16.824 -0.212 23.532 1.00 86.44 136 LEU A C 1
ATOM 1063 O O . LEU A 1 136 ? -17.918 -0.196 24.097 1.00 86.44 136 LEU A O 1
ATOM 1067 N N . ARG A 1 137 ? -16.054 -1.308 23.510 1.00 87.38 137 ARG A N 1
ATOM 1068 C CA . ARG A 1 137 ? -16.430 -2.568 24.174 1.00 87.38 137 ARG A CA 1
ATOM 1069 C C . ARG A 1 137 ? -16.410 -2.446 25.689 1.00 87.38 137 ARG A C 1
ATOM 1071 O O . ARG A 1 137 ? -17.292 -3.005 26.331 1.00 87.38 137 ARG A O 1
ATOM 1078 N N . ASP A 1 138 ? -15.437 -1.735 26.241 1.00 87.50 138 ASP A N 1
ATOM 1079 C CA . ASP A 1 138 ? -15.314 -1.549 27.685 1.00 87.50 138 ASP A CA 1
ATOM 1080 C C . ASP A 1 138 ? -16.455 -0.672 28.218 1.00 87.50 138 ASP A C 1
ATOM 1082 O O . ASP A 1 138 ? -17.124 -1.064 29.171 1.00 87.50 138 ASP A O 1
ATOM 1086 N N . ILE A 1 139 ? -16.802 0.417 27.516 1.00 84.38 139 ILE A N 1
ATOM 1087 C CA . ILE A 1 139 ? -17.974 1.246 27.859 1.00 84.38 139 ILE A CA 1
ATOM 1088 C C . ILE A 1 139 ? -19.272 0.426 27.799 1.00 84.38 139 ILE A C 1
ATOM 1090 O O . ILE A 1 139 ? -20.142 0.583 28.649 1.00 84.38 139 ILE A O 1
ATOM 1094 N N . SER A 1 140 ? -19.404 -0.476 26.821 1.00 79.06 140 SER A N 1
ATOM 1095 C CA . SER A 1 140 ? -20.574 -1.356 26.708 1.00 79.06 140 SER A CA 1
ATOM 1096 C C . SER A 1 140 ? -20.646 -2.439 27.792 1.00 79.06 140 SER A C 1
ATOM 1098 O O . SER A 1 140 ? -21.713 -3.020 27.962 1.00 79.06 140 SER A O 1
ATOM 1100 N N . ARG A 1 141 ? -19.533 -2.772 28.458 1.00 79.06 141 ARG A N 1
ATOM 1101 C CA . ARG A 1 141 ? -19.471 -3.787 29.527 1.00 79.06 141 ARG A CA 1
ATOM 1102 C C . ARG A 1 141 ? -19.670 -3.200 30.920 1.00 79.06 141 ARG A C 1
ATOM 1104 O O . ARG A 1 141 ? -20.016 -3.942 31.830 1.00 79.06 141 ARG A O 1
ATOM 1111 N N . GLU A 1 142 ? -19.390 -1.911 31.091 1.00 70.44 142 GLU A N 1
ATOM 1112 C CA . GLU A 1 142 ? -19.578 -1.188 32.354 1.00 70.44 142 GLU A CA 1
ATOM 1113 C C . GLU A 1 142 ? -21.024 -0.706 32.580 1.00 70.44 142 GLU A C 1
ATOM 1115 O O . GLU A 1 142 ? -21.315 -0.174 33.654 1.00 70.44 142 GLU A O 1
ATOM 1120 N N . GLN A 1 143 ? -21.913 -0.888 31.596 1.00 56.78 143 GLN A N 1
ATOM 1121 C CA . GLN A 1 143 ? -23.358 -0.669 31.732 1.00 56.78 143 GLN A CA 1
ATOM 1122 C C . GLN A 1 143 ? -24.111 -1.935 32.139 1.00 56.78 143 GLN A C 1
ATOM 1124 O O . GLN A 1 143 ? -23.742 -3.030 31.659 1.00 56.78 143 GLN A O 1
#

Foldseek 3Di:
DPDDPPVNVVVVLVVLVVQLVVLVVQLVVLVVVLVVLVVVLVVLVVVVVVLVPDDQPDDFDWDQDDPDPPPDPDDDDDDDDDDPDDDPPRPTDGDHSVVVVVVSVVSNVVSVVVSVVSVVVSVVSVVSNVVSVVVVVVVVVVD

Sequence (143 aa):
MSNLSDDTLRKILQQIQTQAINGQRQSAIVRAQIQQKEKEKKILELTMRELASVPEGEGKLYRGVGKILLGTAGSVAFDCCFSLILAADLRFIEQSRSSINGRHKSLETSLGEDISSLQKKQKYYDRQVEEANGQLRDISREQ

InterPro domains:
  IPR002777 Prefoldin beta-like [PF01920] (14-70)
  IPR009053 Prefoldin [G3DSA:1.10.287.370] (7-142)

Secondary structure (DSSP, 8-state):
-TT--HHHHHHHHHHHHHHHHHHHHHHHHHHHHHHHHHHHHHHHHHHHHHHHHS-TTT--EEEE---------SS-----SS--SS-----EEEE-HHHHHHHHHHHHHHHHHHHHHHHHHHHHHHHHHHHHHHHHHHHHH--

pLDDT: mean 76.47, std 20.21, range [29.59, 95.69]